Protein AF-A0A367XUD6-F1 (afdb_monomer_lite)

Structure (mmCIF, N/CA/C/O backbone):
data_AF-A0A367XUD6-F1
#
_entry.id   AF-A0A367XUD6-F1
#
loop_
_atom_site.group_PDB
_atom_site.id
_atom_site.type_symbol
_atom_site.label_atom_id
_atom_site.label_alt_id
_atom_site.label_comp_id
_atom_site.label_asym_id
_atom_site.label_entity_id
_atom_site.label_seq_id
_atom_site.pdbx_PDB_ins_code
_atom_site.Cartn_x
_atom_site.Cartn_y
_atom_site.Cartn_z
_atom_site.occupancy
_atom_site.B_iso_or_equiv
_atom_site.auth_seq_id
_atom_site.auth_comp_id
_atom_site.auth_asym_id
_atom_site.auth_atom_id
_atom_site.pdbx_PDB_model_num
ATOM 1 N N . MET A 1 1 ? -35.343 27.590 19.066 1.00 39.41 1 MET A N 1
ATOM 2 C CA . MET A 1 1 ? -35.271 26.399 18.187 1.00 39.41 1 MET A CA 1
ATOM 3 C C . MET A 1 1 ? -33.833 25.871 18.068 1.00 39.41 1 MET A C 1
ATOM 5 O O . MET A 1 1 ? -33.513 25.251 17.071 1.00 39.41 1 MET A O 1
ATOM 9 N N . GLU A 1 2 ? -32.984 26.047 19.089 1.00 43.84 2 GLU A N 1
ATOM 10 C CA . GLU A 1 2 ? -31.562 25.639 19.043 1.00 43.84 2 GLU A CA 1
ATOM 11 C C . GLU A 1 2 ? -31.237 24.452 19.971 1.00 43.84 2 GLU A C 1
ATOM 13 O O . GLU A 1 2 ? -30.175 23.864 19.863 1.00 43.84 2 GLU A O 1
ATOM 18 N N . GLN A 1 3 ? -32.161 24.033 20.847 1.00 48.00 3 GLN A N 1
ATOM 19 C CA . GLN A 1 3 ? -31.902 22.991 21.859 1.00 48.00 3 GLN A CA 1
ATOM 20 C C . GLN A 1 3 ? -32.292 21.561 21.447 1.00 48.00 3 GLN A C 1
ATOM 22 O O . GLN A 1 3 ? -32.029 20.623 22.189 1.00 48.00 3 GLN A O 1
ATOM 27 N N . ILE A 1 4 ? -32.933 21.366 20.289 1.00 47.53 4 ILE A N 1
ATOM 28 C CA . ILE A 1 4 ? -33.418 20.034 19.870 1.00 47.53 4 ILE A CA 1
ATOM 29 C C . ILE A 1 4 ? -32.378 19.294 19.011 1.00 47.53 4 ILE A C 1
ATOM 31 O O . ILE A 1 4 ? -32.406 18.069 18.943 1.00 47.53 4 ILE A O 1
ATOM 35 N N . GLN A 1 5 ? -31.431 20.003 18.387 1.00 47.66 5 GLN A N 1
ATOM 36 C CA . GLN A 1 5 ? -30.445 19.377 17.497 1.00 47.66 5 GLN A CA 1
ATOM 37 C C . GLN A 1 5 ? -29.348 18.598 18.238 1.00 47.66 5 GLN A C 1
ATOM 39 O O . GLN A 1 5 ? -28.934 17.560 17.735 1.00 47.66 5 GLN A O 1
ATOM 44 N N . GLU A 1 6 ? -28.956 18.992 19.454 1.00 47.88 6 GLU A N 1
ATOM 45 C CA . GLU A 1 6 ? -27.947 18.245 20.233 1.00 47.88 6 GLU A CA 1
ATOM 46 C C . GLU A 1 6 ? -28.459 16.902 20.785 1.00 47.88 6 GLU A C 1
ATOM 48 O O . GLU A 1 6 ? -27.668 16.005 21.052 1.00 47.88 6 GLU A O 1
ATOM 53 N N . ILE A 1 7 ? -29.778 16.714 20.919 1.00 50.59 7 ILE A N 1
ATOM 54 C CA . ILE A 1 7 ? -30.363 15.460 21.436 1.00 50.59 7 ILE A CA 1
ATOM 55 C C . ILE A 1 7 ? -30.370 14.352 20.361 1.00 50.59 7 ILE A C 1
ATOM 57 O O . ILE A 1 7 ? -30.522 13.174 20.681 1.00 50.59 7 ILE A O 1
ATOM 61 N N . VAL A 1 8 ? -30.188 14.713 19.084 1.00 49.12 8 VAL A N 1
ATOM 62 C CA . VAL A 1 8 ? -30.273 13.794 17.931 1.00 49.12 8 VAL A CA 1
ATOM 63 C C . VAL A 1 8 ? -28.914 13.590 17.250 1.00 49.12 8 VAL A C 1
ATOM 65 O O . VAL A 1 8 ? -28.806 12.826 16.294 1.00 49.12 8 VAL A O 1
ATOM 68 N N . GLU A 1 9 ? -27.839 14.199 17.747 1.00 48.03 9 GLU A N 1
ATOM 69 C CA . GLU A 1 9 ? -26.493 13.771 17.373 1.00 48.03 9 GLU A CA 1
ATOM 70 C C . GLU A 1 9 ? -26.129 12.550 18.210 1.00 48.03 9 GLU A C 1
ATOM 72 O O . GLU A 1 9 ? -25.458 12.634 19.232 1.00 48.03 9 GLU A O 1
ATOM 77 N N . PHE A 1 10 ? -26.616 11.383 17.785 1.00 55.75 10 PHE A N 1
ATOM 78 C CA . PHE A 1 10 ? -26.124 10.116 18.304 1.00 55.75 10 PHE A CA 1
ATOM 79 C C . PHE A 1 10 ? -24.616 10.071 18.033 1.00 55.75 10 PHE A C 1
ATOM 81 O O . PHE A 1 10 ? -24.235 10.026 16.857 1.00 55.75 10 PHE A O 1
ATOM 88 N N . PRO A 1 11 ? -23.739 10.062 19.055 1.00 52.44 11 PRO A N 1
ATO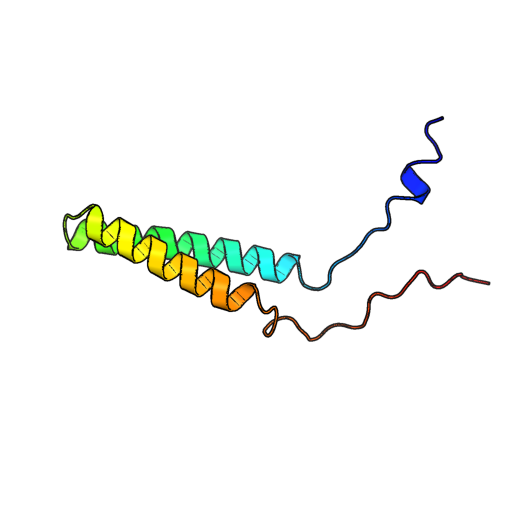M 89 C CA . PRO A 1 11 ? -22.334 9.798 18.825 1.00 52.44 11 PRO A CA 1
ATOM 90 C C . PRO A 1 11 ? -22.241 8.321 18.449 1.00 52.44 11 PRO A C 1
ATOM 92 O O . PRO A 1 11 ? -22.057 7.453 19.298 1.00 52.44 11 PRO A O 1
ATOM 95 N N . VAL A 1 12 ? -22.434 8.007 17.167 1.00 54.31 12 VAL A N 1
ATOM 96 C CA . VAL A 1 12 ? -22.145 6.686 16.622 1.00 54.31 12 VAL A CA 1
ATOM 97 C C . VAL A 1 12 ? -20.627 6.569 16.627 1.00 54.31 12 VAL A C 1
ATOM 99 O O . VAL A 1 12 ? -19.947 6.823 15.634 1.00 54.31 12 VAL A O 1
ATOM 102 N N . THR A 1 13 ? -20.066 6.237 17.786 1.00 56.50 13 THR A N 1
ATOM 103 C CA . THR A 1 13 ? -18.668 5.859 17.930 1.00 56.50 13 THR A CA 1
ATOM 104 C C . THR A 1 13 ? -18.507 4.507 17.259 1.00 56.50 13 THR A C 1
ATOM 106 O O . THR A 1 13 ? -18.651 3.457 17.877 1.00 56.50 13 THR A O 1
ATOM 109 N N . ILE A 1 14 ? -18.240 4.524 15.949 1.00 64.31 14 ILE A N 1
ATOM 110 C CA . ILE A 1 14 ? -17.855 3.312 15.232 1.00 64.31 14 ILE A CA 1
ATOM 111 C C . ILE A 1 14 ? -16.523 2.862 15.847 1.00 64.31 14 ILE A C 1
ATOM 113 O O . ILE A 1 14 ? -15.523 3.592 15.748 1.00 64.31 14 ILE A O 1
ATOM 117 N N . PRO A 1 15 ? -16.488 1.691 16.507 1.00 64.25 15 PRO A N 1
ATOM 118 C CA . PRO A 1 15 ? -15.286 1.230 17.172 1.00 64.25 15 PRO A CA 1
ATOM 119 C C . PRO A 1 15 ? -14.154 1.120 16.151 1.00 64.25 15 PRO A C 1
ATOM 121 O O . PRO A 1 15 ? -14.360 0.797 14.980 1.00 64.25 15 PRO A O 1
ATOM 124 N N . ASN A 1 16 ? -12.931 1.395 16.602 1.00 68.38 16 ASN A N 1
ATOM 125 C CA . ASN A 1 16 ? -11.711 1.249 15.808 1.00 68.38 16 ASN A CA 1
ATOM 126 C C . ASN A 1 16 ? -11.486 2.242 14.646 1.00 68.38 16 ASN A C 1
ATOM 128 O O . ASN A 1 16 ? -10.439 2.156 14.001 1.00 68.38 16 ASN A O 1
ATOM 132 N N . GLN A 1 17 ? -12.362 3.231 14.414 1.00 75.56 17 GLN A N 1
ATOM 133 C CA . GLN A 1 17 ? -12.165 4.233 13.347 1.00 75.56 17 GLN A CA 1
ATOM 134 C C . GLN A 1 17 ? -10.799 4.923 13.401 1.00 75.56 17 GLN A C 1
ATOM 136 O O . GLN A 1 17 ? -10.158 5.109 12.369 1.00 75.56 17 GLN A O 1
ATOM 141 N N . ARG A 1 18 ? -10.315 5.261 14.602 1.00 81.06 18 ARG A N 1
ATOM 142 C CA . ARG A 1 18 ? -9.004 5.900 14.772 1.00 81.06 18 ARG A CA 1
ATOM 143 C C . ARG A 1 18 ? -7.857 5.002 14.304 1.00 81.06 18 ARG A C 1
ATOM 145 O O . ARG A 1 18 ? -6.942 5.500 13.655 1.00 81.06 18 ARG A O 1
ATOM 152 N N . LYS A 1 19 ? -7.904 3.697 14.600 1.00 81.56 19 LYS A N 1
ATOM 153 C CA . LYS A 1 19 ? -6.853 2.748 14.190 1.00 81.56 19 LYS A CA 1
ATOM 154 C C . LYS A 1 19 ? -6.898 2.504 12.683 1.00 81.56 19 LYS A C 1
ATOM 156 O O . LYS A 1 19 ? -5.851 2.499 12.043 1.00 81.56 19 LYS A O 1
ATOM 161 N N . VAL A 1 20 ? -8.098 2.389 12.108 1.00 84.12 20 VAL A N 1
ATOM 162 C CA . VAL A 1 20 ? -8.294 2.314 10.651 1.00 84.12 20 VAL A CA 1
ATOM 163 C C . VAL A 1 20 ? -7.726 3.560 9.975 1.00 84.12 20 VAL A C 1
ATOM 165 O O . VAL A 1 20 ? -6.939 3.446 9.042 1.00 84.12 20 VAL A O 1
ATOM 168 N N . HIS A 1 21 ? -8.059 4.748 10.480 1.00 86.19 21 HIS A N 1
ATOM 169 C CA . HIS A 1 21 ? -7.581 6.013 9.930 1.00 86.19 21 HIS A CA 1
ATOM 170 C C . HIS A 1 21 ? -6.052 6.130 9.982 1.00 86.19 21 HIS A C 1
ATOM 172 O O . HIS A 1 21 ? -5.426 6.460 8.978 1.00 86.19 21 HIS A O 1
ATOM 178 N N . GLN A 1 22 ? -5.441 5.787 11.121 1.00 88.88 22 GLN A N 1
ATOM 179 C CA . GLN A 1 22 ? -3.983 5.754 11.265 1.00 88.88 22 GLN A CA 1
ATOM 180 C C . GLN A 1 22 ? -3.336 4.775 10.280 1.00 88.88 22 GLN A C 1
ATOM 182 O O . GLN A 1 22 ? -2.332 5.110 9.655 1.00 88.88 22 GLN A O 1
ATOM 187 N N . LEU A 1 23 ? -3.925 3.590 10.096 1.00 88.75 23 LEU A N 1
ATOM 188 C CA . LEU A 1 23 ? -3.409 2.593 9.163 1.00 88.75 23 LEU A CA 1
ATOM 189 C C . LEU A 1 23 ? -3.509 3.072 7.710 1.00 88.75 23 LEU A C 1
ATOM 191 O O . LEU A 1 23 ? -2.532 2.953 6.975 1.00 88.75 23 LEU A O 1
ATOM 195 N N . ILE A 1 24 ? -4.635 3.676 7.312 1.00 90.50 24 ILE A N 1
ATOM 196 C CA . ILE A 1 24 ? -4.796 4.294 5.985 1.00 90.50 24 ILE A CA 1
ATOM 197 C C . ILE A 1 24 ? -3.734 5.371 5.771 1.00 90.50 24 ILE A C 1
ATOM 199 O O . ILE A 1 24 ? -3.103 5.406 4.715 1.00 90.50 24 ILE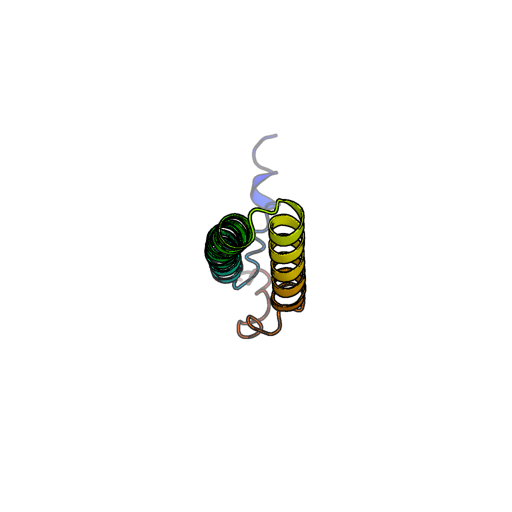 A O 1
ATOM 203 N N . GLN A 1 25 ? -3.518 6.241 6.759 1.00 93.25 25 GLN A N 1
ATOM 204 C CA . GLN A 1 25 ? -2.569 7.343 6.650 1.00 93.25 25 GLN A CA 1
ATOM 205 C C . GLN A 1 25 ? -1.133 6.833 6.476 1.00 93.25 25 GLN A C 1
ATOM 207 O O . GLN A 1 25 ? -0.446 7.240 5.538 1.00 93.25 25 GLN A O 1
ATOM 212 N N . VAL A 1 26 ? -0.696 5.897 7.324 1.00 93.25 26 VAL A N 1
ATOM 213 C CA . VAL A 1 26 ? 0.643 5.294 7.238 1.00 93.25 26 VAL A CA 1
ATOM 214 C C . VAL A 1 26 ? 0.819 4.544 5.916 1.00 93.25 26 VAL A C 1
ATOM 216 O O . VAL A 1 26 ? 1.816 4.746 5.225 1.00 93.25 26 VAL A O 1
ATOM 219 N N . ALA A 1 27 ? -0.161 3.730 5.517 1.00 92.62 27 ALA A N 1
ATOM 220 C CA . ALA A 1 27 ? -0.104 2.990 4.261 1.00 92.62 27 ALA A CA 1
ATOM 221 C C . ALA A 1 27 ? -0.076 3.915 3.036 1.00 92.62 27 ALA A C 1
ATOM 223 O O . ALA A 1 27 ? 0.634 3.630 2.075 1.00 92.62 27 ALA A O 1
ATOM 224 N N . SER A 1 28 ? -0.789 5.044 3.077 1.00 92.38 28 SER A N 1
ATOM 225 C CA . SER A 1 28 ? -0.780 6.039 1.998 1.00 92.38 28 SER A CA 1
ATOM 226 C C . SER A 1 28 ? 0.586 6.709 1.861 1.00 92.38 28 SER A C 1
ATOM 228 O O . SER A 1 28 ? 1.081 6.864 0.748 1.00 92.38 28 SER A O 1
ATOM 230 N N . ILE A 1 29 ? 1.235 7.047 2.981 1.00 94.69 29 ILE A N 1
ATOM 231 C CA . ILE A 1 29 ? 2.600 7.597 2.977 1.00 94.69 29 ILE A CA 1
ATOM 232 C C . ILE A 1 29 ? 3.579 6.583 2.371 1.00 94.69 29 ILE A C 1
ATOM 234 O O . ILE A 1 29 ? 4.359 6.932 1.486 1.00 94.69 29 ILE A O 1
ATOM 238 N N . ILE A 1 30 ? 3.506 5.317 2.796 1.00 94.12 30 ILE A N 1
ATOM 239 C CA . ILE A 1 30 ? 4.352 4.242 2.256 1.00 94.12 30 ILE A CA 1
ATOM 240 C C . ILE A 1 30 ? 4.095 4.046 0.756 1.00 94.12 30 ILE A C 1
ATOM 242 O O . ILE A 1 30 ? 5.049 3.916 -0.012 1.00 94.12 30 ILE A O 1
ATOM 246 N N . ASN A 1 31 ? 2.832 4.066 0.325 1.00 93.44 31 ASN A N 1
ATOM 247 C CA . ASN A 1 31 ? 2.457 3.944 -1.083 1.00 93.44 31 ASN A CA 1
ATOM 248 C C . ASN A 1 31 ? 3.105 5.059 -1.921 1.00 93.44 31 ASN A C 1
ATOM 250 O O . ASN A 1 31 ? 3.785 4.780 -2.906 1.00 93.44 31 ASN A O 1
ATOM 254 N N . VAL A 1 32 ? 2.994 6.315 -1.483 1.00 92.88 32 VAL A N 1
ATOM 255 C CA . VAL A 1 32 ? 3.612 7.450 -2.183 1.00 92.88 32 VAL A CA 1
ATOM 256 C C . VAL A 1 32 ? 5.130 7.288 -2.278 1.00 92.88 32 VAL A C 1
ATOM 258 O O . VAL A 1 32 ? 5.683 7.407 -3.369 1.00 92.88 32 VAL A O 1
ATOM 261 N N . ILE A 1 33 ? 5.807 6.965 -1.171 1.00 95.88 33 ILE A N 1
ATOM 2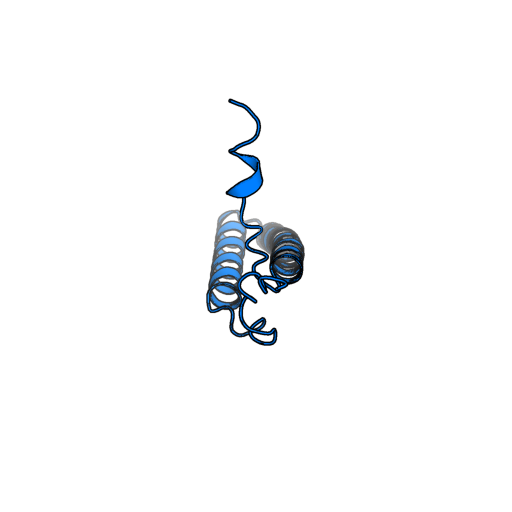62 C CA . ILE A 1 33 ? 7.272 6.806 -1.148 1.00 95.88 33 ILE A CA 1
ATOM 263 C C . ILE A 1 33 ? 7.719 5.668 -2.074 1.00 95.88 33 ILE A C 1
ATOM 265 O O . ILE A 1 33 ? 8.646 5.836 -2.865 1.00 95.88 33 ILE A O 1
ATOM 269 N N . THR A 1 34 ? 7.061 4.511 -1.998 1.00 93.00 34 THR A N 1
ATOM 270 C CA . THR A 1 34 ? 7.436 3.331 -2.793 1.00 93.00 34 THR A CA 1
ATOM 271 C C . THR A 1 34 ? 7.125 3.513 -4.275 1.00 93.00 34 THR A C 1
ATOM 273 O O . THR A 1 34 ? 7.970 3.201 -5.112 1.00 93.00 34 THR A O 1
ATOM 276 N N . SER A 1 35 ? 5.974 4.094 -4.612 1.00 90.62 35 SER A N 1
ATOM 277 C CA . SER A 1 35 ? 5.596 4.384 -5.997 1.00 90.62 35 SER A CA 1
ATOM 278 C C . SER A 1 35 ? 6.499 5.442 -6.633 1.00 90.62 35 SER A C 1
ATOM 280 O O . SER A 1 35 ? 6.898 5.284 -7.788 1.00 90.62 35 SER A O 1
ATOM 282 N N . LEU A 1 36 ? 6.900 6.475 -5.881 1.00 91.69 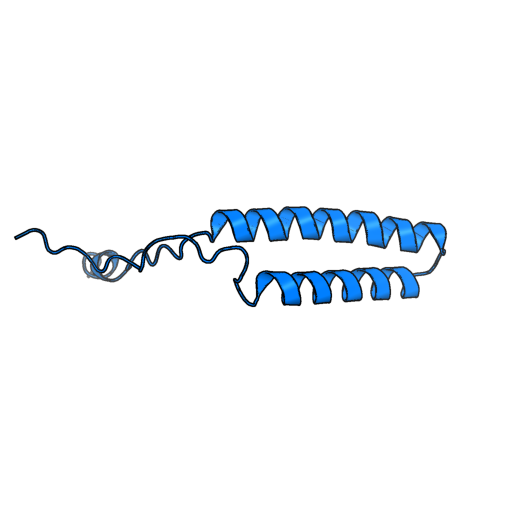36 LEU A N 1
ATOM 283 C CA . LEU A 1 36 ? 7.926 7.424 -6.322 1.00 91.69 36 LEU A CA 1
ATOM 284 C C . LEU A 1 36 ? 9.273 6.730 -6.537 1.00 91.69 36 LEU A C 1
ATOM 286 O O . LEU A 1 36 ? 9.891 6.931 -7.577 1.00 91.69 36 LEU A O 1
ATOM 290 N N . GLY A 1 37 ? 9.705 5.877 -5.603 1.00 92.69 37 GLY A N 1
ATOM 291 C CA . GLY A 1 37 ? 10.939 5.101 -5.743 1.00 92.69 37 GLY A CA 1
ATOM 292 C C . GLY A 1 37 ? 10.951 4.241 -7.009 1.00 92.69 37 GLY A C 1
ATOM 293 O O . GLY A 1 37 ? 11.911 4.283 -7.774 1.00 92.69 37 GLY A O 1
ATOM 294 N N . ILE A 1 38 ? 9.856 3.525 -7.283 1.00 91.69 38 ILE A N 1
ATOM 295 C CA . ILE A 1 38 ? 9.693 2.728 -8.507 1.00 91.69 38 ILE A CA 1
ATOM 296 C C . ILE A 1 38 ? 9.724 3.622 -9.747 1.00 91.69 38 ILE A C 1
ATOM 298 O O . ILE A 1 38 ? 10.423 3.303 -10.709 1.00 91.69 38 ILE A O 1
ATOM 302 N N . GLY A 1 39 ? 9.012 4.750 -9.728 1.00 90.06 39 GLY A N 1
ATOM 303 C CA . GLY A 1 39 ? 8.999 5.707 -10.833 1.00 90.06 39 GLY A CA 1
ATOM 304 C C . GLY A 1 39 ? 10.381 6.269 -11.160 1.00 90.06 39 GLY A C 1
ATOM 305 O O . GLY A 1 39 ? 10.734 6.335 -12.332 1.00 90.06 39 GLY A O 1
ATOM 306 N N . LEU A 1 40 ? 11.173 6.610 -10.139 1.00 93.12 40 LEU A N 1
ATOM 307 C CA . LEU A 1 40 ? 12.534 7.129 -10.299 1.00 93.12 40 LEU A CA 1
ATOM 308 C C . LEU A 1 40 ? 13.510 6.062 -10.807 1.00 93.12 40 LEU A C 1
ATOM 310 O O . LEU A 1 40 ? 14.329 6.350 -11.670 1.00 93.12 40 LEU A O 1
ATOM 314 N N . VAL A 1 41 ? 13.418 4.826 -10.305 1.00 93.94 41 VAL A N 1
ATOM 315 C CA . VAL A 1 41 ? 14.296 3.723 -10.742 1.00 93.94 41 VAL A CA 1
ATOM 316 C C . VAL A 1 41 ? 13.988 3.287 -12.175 1.00 93.94 41 VAL A C 1
ATOM 318 O O . VAL A 1 41 ? 14.891 2.909 -12.915 1.00 93.94 41 VAL A O 1
ATOM 321 N N . THR A 1 42 ? 12.715 3.322 -12.570 1.00 92.81 42 THR A N 1
ATOM 322 C CA . THR A 1 42 ? 12.272 2.891 -13.907 1.00 92.81 42 THR A CA 1
ATOM 323 C C . THR A 1 42 ? 12.194 4.025 -14.929 1.00 92.81 42 THR A C 1
ATOM 325 O O . THR A 1 42 ? 11.875 3.753 -16.085 1.00 92.81 42 THR A O 1
ATOM 328 N N . ASP A 1 43 ? 12.444 5.268 -14.505 1.00 92.00 43 ASP A N 1
ATOM 329 C CA . ASP A 1 43 ? 12.281 6.505 -15.284 1.00 92.00 43 ASP A CA 1
ATOM 330 C C . ASP A 1 43 ? 10.959 6.547 -16.075 1.00 92.00 43 ASP A C 1
ATOM 332 O O . ASP A 1 43 ? 10.880 6.888 -17.257 1.00 92.00 43 ASP A O 1
ATOM 336 N N . SER A 1 44 ? 9.882 6.085 -15.435 1.00 88.75 44 SER A N 1
ATOM 337 C CA . SER A 1 44 ? 8.613 5.860 -16.115 1.00 88.75 44 SER A CA 1
ATOM 338 C C . SER A 1 44 ? 7.421 6.196 -15.243 1.00 88.75 44 SER A C 1
ATOM 340 O O . SER A 1 44 ? 7.087 5.515 -14.269 1.00 88.75 44 SER A O 1
ATOM 342 N N . LEU A 1 45 ? 6.674 7.198 -15.697 1.00 91.38 45 LEU A N 1
ATOM 343 C CA . LEU A 1 45 ? 5.419 7.597 -15.074 1.00 91.38 45 LEU A CA 1
ATOM 344 C C . LEU A 1 45 ? 4.358 6.482 -15.121 1.00 91.38 45 LEU A C 1
ATOM 346 O O . LEU A 1 45 ? 3.477 6.420 -14.261 1.00 91.38 45 LEU A O 1
ATOM 350 N N . LYS A 1 46 ? 4.451 5.570 -16.101 1.00 93.00 46 LYS A N 1
ATOM 351 C CA . LYS A 1 46 ? 3.537 4.425 -16.222 1.00 93.00 46 LYS A CA 1
ATOM 352 C C . LYS A 1 46 ? 3.729 3.442 -15.068 1.00 93.00 46 LYS A C 1
ATOM 354 O O . LYS A 1 46 ? 2.749 3.068 -14.431 1.00 93.00 46 LYS A O 1
ATOM 359 N N . TYR A 1 4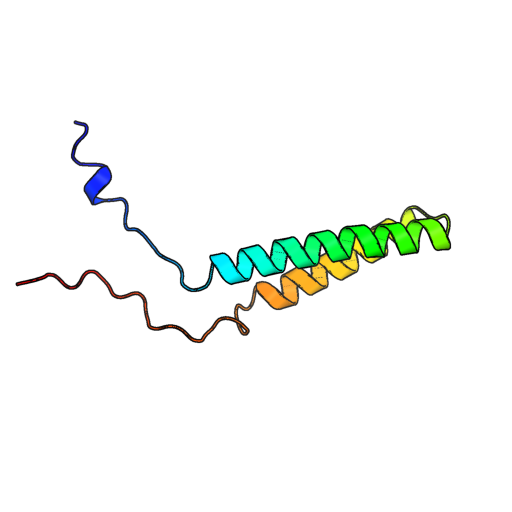7 ? 4.972 3.062 -14.766 1.00 88.06 47 TYR A N 1
ATOM 360 C CA . TYR A 1 47 ? 5.265 2.135 -13.668 1.00 88.06 47 TYR A CA 1
ATOM 361 C C . TYR A 1 47 ? 4.964 2.743 -12.297 1.00 88.06 47 TYR A C 1
ATOM 363 O O . TYR A 1 47 ? 4.434 2.041 -11.439 1.00 88.06 47 TYR A O 1
ATOM 371 N N . LEU A 1 48 ? 5.189 4.050 -12.121 1.00 92.00 48 LEU A N 1
ATOM 372 C CA . LEU A 1 48 ? 4.739 4.776 -10.929 1.00 92.00 48 LEU A CA 1
ATOM 373 C C . LEU A 1 48 ? 3.222 4.654 -10.749 1.00 92.00 48 LEU A C 1
ATOM 375 O O . LEU A 1 48 ? 2.746 4.290 -9.675 1.00 92.00 48 LEU A O 1
ATOM 379 N N . SER A 1 49 ? 2.467 4.924 -11.816 1.00 92.69 49 SER A N 1
ATOM 380 C CA . SER A 1 49 ? 1.002 4.916 -11.783 1.00 92.69 49 SER A CA 1
ATOM 381 C C . SER A 1 49 ? 0.446 3.516 -11.505 1.00 92.69 49 SER A C 1
ATOM 383 O O . SER A 1 49 ? -0.466 3.367 -10.693 1.00 92.69 49 SER A O 1
ATOM 385 N N . TYR A 1 50 ? 1.019 2.478 -12.126 1.00 93.75 50 TYR A N 1
ATOM 386 C CA . TYR A 1 50 ? 0.633 1.090 -11.864 1.00 93.75 50 TYR A CA 1
ATOM 387 C C . TYR A 1 50 ? 0.991 0.635 -10.450 1.00 93.75 50 TYR A C 1
ATOM 389 O O . TYR A 1 50 ? 0.164 -0.011 -9.810 1.00 93.75 50 TYR A O 1
ATOM 397 N N . SER A 1 51 ? 2.172 1.000 -9.941 1.00 91.12 51 SER A N 1
ATOM 398 C CA . SER A 1 51 ? 2.562 0.722 -8.554 1.00 91.12 51 SER A CA 1
ATOM 399 C C . SER A 1 51 ? 1.572 1.339 -7.569 1.00 91.12 51 SER A C 1
ATOM 401 O O . SER A 1 51 ? 1.039 0.645 -6.701 1.00 91.12 51 SER A O 1
ATOM 403 N N . PHE A 1 52 ? 1.259 2.621 -7.764 1.00 92.75 52 PHE A N 1
ATOM 404 C CA . PHE A 1 52 ? 0.358 3.354 -6.886 1.00 92.75 52 PHE A CA 1
ATOM 405 C C . PHE A 1 52 ? -1.046 2.747 -6.877 1.00 92.75 52 PHE A C 1
ATOM 407 O O . PHE A 1 52 ? -1.620 2.500 -5.813 1.00 92.75 52 PHE A O 1
ATOM 414 N N . ALA A 1 53 ? -1.588 2.470 -8.068 1.00 94.00 53 ALA A N 1
ATOM 415 C CA . ALA A 1 53 ? -2.911 1.880 -8.225 1.00 94.00 53 ALA A CA 1
ATOM 416 C C . ALA A 1 53 ? -2.984 0.473 -7.616 1.00 94.00 53 ALA A C 1
ATOM 418 O O . ALA A 1 53 ? -3.941 0.164 -6.908 1.00 94.00 53 ALA A O 1
ATOM 419 N N . ALA A 1 54 ? -1.966 -0.366 -7.834 1.00 94.25 54 ALA A N 1
ATOM 420 C CA . ALA A 1 54 ? -1.915 -1.709 -7.264 1.00 94.25 54 ALA A CA 1
ATOM 421 C C . ALA A 1 54 ? -1.918 -1.667 -5.728 1.00 94.25 54 ALA A C 1
ATOM 423 O O . ALA A 1 54 ? -2.714 -2.353 -5.089 1.00 94.25 54 ALA A O 1
ATOM 424 N N . GLN A 1 55 ? -1.084 -0.814 -5.129 1.00 91.69 55 GLN A N 1
ATOM 425 C CA . GLN A 1 55 ? -1.016 -0.661 -3.676 1.00 91.69 55 GLN A CA 1
ATOM 426 C C . GLN A 1 55 ? -2.304 -0.073 -3.087 1.00 91.69 55 GLN A C 1
ATOM 428 O O . GLN A 1 55 ? -2.742 -0.504 -2.021 1.00 91.69 55 GLN A O 1
ATOM 433 N N . PHE A 1 56 ? -2.951 0.859 -3.789 1.00 92.25 56 PHE A N 1
ATOM 434 C CA . PHE A 1 56 ? -4.251 1.391 -3.389 1.00 92.25 56 PHE A CA 1
ATOM 435 C C . PHE A 1 56 ? -5.336 0.305 -3.380 1.00 92.25 56 PHE A C 1
ATOM 437 O O . PHE A 1 56 ? -6.064 0.174 -2.398 1.00 92.25 56 PHE A O 1
ATOM 444 N N . VAL A 1 57 ? -5.415 -0.517 -4.431 1.00 95.25 57 VAL A N 1
ATOM 445 C CA . VAL A 1 57 ? -6.378 -1.628 -4.502 1.00 95.25 57 VAL A CA 1
ATOM 446 C C . VAL A 1 57 ? -6.143 -2.627 -3.370 1.00 95.25 57 VAL A C 1
ATOM 448 O O . VAL A 1 57 ? -7.096 -3.028 -2.704 1.00 95.25 57 VAL A O 1
ATOM 451 N N . VAL A 1 58 ? -4.886 -2.982 -3.096 1.00 92.00 58 VAL A N 1
ATOM 452 C CA . VAL A 1 58 ? -4.537 -3.858 -1.966 1.00 92.00 58 VAL A CA 1
ATOM 453 C C . VAL A 1 58 ? -4.994 -3.249 -0.639 1.00 92.00 58 VAL A C 1
ATOM 455 O O . VAL A 1 58 ? -5.588 -3.947 0.180 1.00 92.00 58 VAL A O 1
ATOM 458 N N . LEU A 1 59 ? -4.783 -1.946 -0.433 1.00 90.38 59 LEU A N 1
ATOM 459 C CA . LEU A 1 59 ? -5.215 -1.257 0.782 1.00 90.38 59 LEU A CA 1
ATOM 460 C C . LEU A 1 59 ? -6.740 -1.304 0.960 1.00 90.38 59 LEU A C 1
ATOM 462 O O . LEU A 1 59 ? -7.224 -1.607 2.050 1.00 90.38 59 LEU A O 1
ATOM 466 N N . VAL A 1 60 ? -7.496 -1.055 -0.112 1.00 90.12 60 VAL A N 1
ATOM 467 C CA . VAL A 1 60 ? -8.963 -1.141 -0.098 1.00 90.12 60 VAL A CA 1
ATOM 468 C C . VAL A 1 60 ? -9.412 -2.558 0.250 1.00 90.12 60 VAL A C 1
ATOM 470 O O . VAL A 1 60 ? -10.253 -2.725 1.129 1.00 90.12 60 VAL A O 1
ATOM 473 N N . LEU A 1 61 ? -8.822 -3.579 -0.376 1.00 90.12 61 LEU A N 1
ATOM 474 C CA . LEU A 1 61 ? -9.166 -4.979 -0.116 1.00 90.12 61 LEU A CA 1
ATOM 475 C C . LEU A 1 61 ? -8.854 -5.419 1.319 1.00 90.12 61 LEU A C 1
ATOM 477 O O . LEU A 1 61 ? -9.566 -6.261 1.855 1.00 90.12 61 LEU A O 1
ATOM 481 N N . LEU A 1 62 ? -7.821 -4.858 1.951 1.00 85.88 62 LEU A N 1
ATOM 482 C CA . LEU A 1 62 ? -7.469 -5.176 3.337 1.00 85.88 62 LEU A CA 1
ATOM 483 C C . LE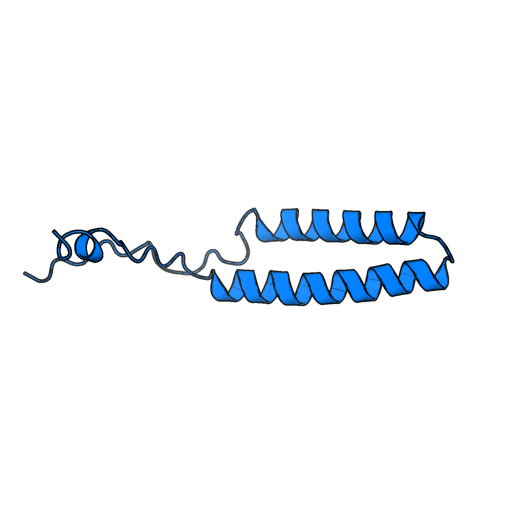U A 1 62 ? -8.380 -4.483 4.355 1.00 85.88 62 LEU A C 1
ATOM 485 O O . LEU A 1 62 ? -8.719 -5.071 5.383 1.00 85.88 62 LEU A O 1
ATOM 489 N N . ILE A 1 63 ? -8.767 -3.235 4.090 1.00 84.25 63 ILE A N 1
ATOM 490 C CA . ILE A 1 63 ? -9.484 -2.404 5.065 1.00 84.25 63 ILE A CA 1
ATOM 491 C C . ILE A 1 63 ? -11.002 -2.536 4.929 1.00 84.25 63 ILE A C 1
ATOM 493 O O . ILE A 1 63 ? -11.689 -2.644 5.944 1.00 84.25 63 ILE A O 1
ATOM 497 N N . ALA A 1 64 ? -11.533 -2.576 3.703 1.00 83.75 64 ALA A N 1
ATOM 498 C CA . ALA A 1 64 ? -12.972 -2.652 3.445 1.00 83.75 64 ALA A CA 1
ATOM 499 C C . ALA A 1 64 ? -13.694 -3.814 4.160 1.00 83.75 64 ALA A C 1
ATOM 501 O O . ALA A 1 64 ? -14.764 -3.573 4.720 1.00 83.75 64 ALA A O 1
ATOM 502 N N . PRO A 1 65 ? -13.156 -5.050 4.218 1.00 80.31 65 PRO A N 1
ATOM 503 C CA . PRO A 1 65 ? -13.849 -6.146 4.893 1.00 80.31 65 PRO A CA 1
ATOM 504 C C . PRO A 1 65 ? -13.829 -6.048 6.430 1.00 80.31 65 PRO A C 1
ATOM 506 O O . PRO A 1 65 ? -14.454 -6.874 7.096 1.00 80.31 65 PRO A O 1
ATOM 509 N N . ASN A 1 66 ? -13.136 -5.060 7.017 1.00 71.56 66 ASN A N 1
ATOM 510 C CA . ASN A 1 66 ? -13.056 -4.799 8.461 1.00 71.56 66 ASN A CA 1
ATOM 511 C C . ASN A 1 66 ? -12.621 -6.011 9.324 1.00 71.56 66 ASN A C 1
ATOM 513 O O . ASN A 1 66 ? -12.793 -6.018 10.543 1.00 71.56 66 ASN A O 1
ATOM 517 N N . TRP A 1 67 ? -12.050 -7.060 8.713 1.00 73.12 67 TRP A N 1
ATOM 518 C CA . TRP A 1 67 ? -11.693 -8.312 9.395 1.00 73.12 67 TRP A CA 1
ATOM 519 C C . TRP A 1 67 ? -10.624 -8.113 10.472 1.00 73.12 67 TRP A C 1
ATOM 521 O O . TRP A 1 67 ? -10.677 -8.760 11.513 1.00 73.12 67 TRP A O 1
ATOM 531 N N . LEU A 1 68 ? -9.695 -7.182 10.247 1.00 70.94 68 LEU A N 1
ATOM 532 C CA . LEU A 1 68 ? -8.591 -6.867 11.161 1.00 70.94 68 LEU A CA 1
ATOM 533 C C . LEU A 1 68 ? -9.026 -6.107 12.423 1.00 70.94 68 LEU A C 1
ATOM 535 O O . LEU A 1 68 ? -8.247 -5.977 13.363 1.00 70.94 68 LEU A O 1
ATOM 539 N N . PHE A 1 69 ? -10.254 -5.591 12.453 1.00 71.12 69 PHE A N 1
ATOM 540 C CA . PHE A 1 69 ? -10.694 -4.611 13.446 1.00 71.12 69 PHE A CA 1
ATOM 541 C C . PHE A 1 69 ? -11.914 -5.081 14.256 1.00 71.12 69 PHE A C 1
ATOM 543 O O . PHE A 1 69 ? -12.485 -4.293 15.006 1.00 71.12 69 PHE A O 1
ATOM 550 N N . LYS A 1 70 ? -12.289 -6.360 14.124 1.00 63.91 70 LYS A N 1
ATOM 551 C CA . LYS A 1 70 ? -13.560 -6.966 14.562 1.00 63.91 70 LYS A CA 1
ATOM 552 C C . LYS A 1 70 ? -13.742 -7.179 16.080 1.00 63.91 70 LYS A C 1
ATOM 554 O O . LYS A 1 70 ? -14.690 -7.854 16.465 1.00 63.91 70 LYS A O 1
ATOM 559 N N . SER A 1 71 ? -12.863 -6.654 16.935 1.00 59.88 71 SER A N 1
ATOM 560 C CA . SER A 1 71 ? -12.715 -7.136 18.325 1.00 59.88 71 SER A CA 1
ATOM 561 C C . SER A 1 71 ? -13.335 -6.280 19.439 1.00 59.88 71 SER A C 1
ATOM 563 O O . SER A 1 71 ? -12.920 -6.438 20.582 1.00 59.88 71 SER A O 1
ATOM 565 N N . GLU A 1 72 ? -14.305 -5.398 19.188 1.00 60.78 72 GLU A N 1
ATOM 566 C CA . GLU A 1 72 ? -14.872 -4.559 20.266 1.00 60.78 72 GLU A CA 1
ATOM 567 C C . GLU A 1 72 ? -16.406 -4.629 20.363 1.00 60.78 72 GLU A C 1
ATOM 569 O O . GLU A 1 72 ? -17.064 -4.931 19.361 1.00 60.78 72 GLU A O 1
ATOM 574 N N . PRO A 1 73 ? -16.955 -4.458 21.589 1.00 58.47 73 PRO A N 1
ATOM 575 C CA . PRO A 1 73 ? -18.324 -4.829 21.930 1.00 58.47 73 PRO A CA 1
ATOM 576 C C . PRO A 1 73 ? -19.350 -4.078 21.083 1.00 58.47 73 PRO A C 1
ATOM 578 O O . PRO A 1 73 ? -19.111 -2.964 20.615 1.00 58.47 73 PRO A O 1
ATOM 581 N N . SER A 1 74 ? -20.496 -4.730 20.871 1.00 56.72 74 SER A N 1
ATOM 582 C CA . SER A 1 74 ? -21.645 -4.175 20.159 1.00 56.72 74 SER A CA 1
ATOM 583 C C . SER A 1 74 ? -21.947 -2.766 20.651 1.00 56.72 74 SER A C 1
ATOM 585 O O . SER A 1 74 ? -21.967 -2.566 21.862 1.00 56.72 74 SER A O 1
ATOM 587 N N . LEU A 1 75 ? -22.211 -1.842 19.716 1.00 58.72 75 LEU A N 1
ATOM 588 C CA . LEU A 1 75 ? -22.729 -0.497 19.984 1.00 58.72 75 LEU A CA 1
ATOM 589 C C . LEU A 1 75 ? -23.712 -0.556 21.162 1.00 58.72 75 LEU A C 1
ATOM 591 O O . LEU A 1 75 ? -24.815 -1.089 21.018 1.00 58.72 75 LEU A O 1
ATOM 595 N N . GLU A 1 76 ? -23.284 -0.081 22.332 1.00 54.28 76 GLU A N 1
ATOM 596 C CA . GLU A 1 76 ? -24.167 0.013 23.486 1.00 54.28 76 GLU A CA 1
ATOM 597 C C . GLU A 1 76 ? -25.161 1.125 23.176 1.00 54.28 76 GLU A C 1
ATOM 599 O O . GLU A 1 76 ? -24.849 2.315 23.224 1.00 54.28 76 GLU A O 1
ATOM 604 N N . TRP A 1 77 ? -26.367 0.721 22.781 1.00 57.00 77 TRP A N 1
ATOM 605 C CA . TRP A 1 77 ? -27.497 1.629 22.727 1.00 57.00 77 TRP A CA 1
ATOM 606 C C . TRP A 1 77 ? -27.694 2.179 24.133 1.00 57.00 77 TRP A C 1
ATOM 608 O O . TRP A 1 77 ? -27.763 1.401 25.082 1.00 57.00 77 TRP A O 1
ATOM 618 N N . ILE A 1 78 ? -27.717 3.511 24.233 1.00 58.84 78 ILE A N 1
ATOM 619 C CA . ILE A 1 78 ? -27.894 4.322 25.443 1.00 58.84 78 ILE A CA 1
ATOM 620 C C . ILE A 1 78 ? -28.558 3.507 26.560 1.00 58.84 78 ILE A C 1
ATOM 622 O O . ILE A 1 78 ? -29.754 3.219 26.500 1.00 58.84 78 ILE A O 1
ATOM 626 N N . SER A 1 79 ? -27.781 3.133 27.580 1.00 58.25 79 SER A N 1
ATOM 627 C CA . SER A 1 79 ? -28.340 2.596 28.817 1.00 58.25 79 SER A CA 1
ATOM 628 C C . SER A 1 79 ? -29.137 3.722 29.465 1.00 58.25 79 SER A C 1
ATOM 630 O O . SER A 1 79 ? -28.567 4.659 30.030 1.00 58.25 79 SER A O 1
ATOM 632 N N . ILE A 1 80 ? -30.460 3.689 29.291 1.00 56.00 80 ILE A N 1
ATOM 633 C CA . ILE A 1 80 ? -31.370 4.620 29.950 1.00 56.00 80 ILE A CA 1
ATOM 634 C C . ILE A 1 80 ? -31.218 4.347 31.441 1.00 56.00 80 ILE A C 1
ATOM 636 O O . ILE A 1 80 ? -31.670 3.322 31.951 1.00 56.00 80 ILE A O 1
ATOM 640 N N . LYS A 1 81 ? -30.516 5.249 32.123 1.00 52.88 81 LYS A N 1
ATOM 641 C CA . LYS A 1 81 ? -30.363 5.224 33.570 1.00 52.88 81 LYS A CA 1
ATOM 642 C C . LYS A 1 81 ? -31.756 5.463 34.162 1.00 52.88 81 LYS A C 1
ATOM 644 O O . LYS A 1 81 ? -32.243 6.591 34.114 1.00 52.88 81 LYS A O 1
ATOM 649 N N . MET A 1 82 ? -32.411 4.384 34.596 1.00 42.66 82 MET A N 1
ATOM 650 C CA . MET A 1 82 ? -33.604 4.453 35.447 1.00 42.66 82 MET A CA 1
ATOM 651 C C . MET A 1 82 ? -33.251 5.077 36.794 1.00 42.66 82 MET A C 1
ATOM 653 O O . MET A 1 82 ? -32.138 4.794 37.299 1.00 42.66 82 MET A O 1
#

Radius of gyration: 20.24 Å; chains: 1; bounding box: 50×35×52 Å

Sequence (82 aa):
MEQIQEIVEFPVTIPNQRKVHQLIQVASIINVITSLGIGLVTDSLKYLSYSFAAQFVVLVLLIAPNWLFKSEPSLEWISIKM

Secondary structure (DSSP, 8-state):
--SSSTTS------TTHHHHHHHHHHHHHHHHHHHHHHHHHHT-HHHHHHHHHHHHHHHHHHHTT-GGG--S----------

pLDDT: mean 76.73, std 17.82, range [39.41, 95.88]

Organism: NCBI:txid5486

InterPro domains:
  IPR009542 Signal peptidase complex subunit 1 [PF06645] (17-79)

Foldseek 3Di:
DPPPVVVPPDPPCPPCPVVLVVVVVVLLVVQQVVLVVQCVVVVDPVSSVVSSVVSVVVSCVVPVVVPVPPPDDDDPDDPPDD